Protein AF-A0A0B2X8Y8-F1 (afdb_monomer_lite)

Secondary structure (DSSP, 8-state):
-PPPPPHHHHT-HHHHHHHHHHHHHHHHHHHHHHHHHHHHHTT----HHHHHHH---SSS-HHHHHHHHHHHHHHHHHHHHHTTSGGGSHHHHHHHHHHHHHHHHHHHHHHHHHHHHHTT--

Foldseek 3Di:
DQDPDPPVLVPDPVLVVQLVVLLVVLVVLQVVLVVQLVCLVVVPDDDPVVCVVQVDDPDPSSVVSNVVSVVSNVLSVVSNVCSVPVVSCVVSVVCVVVVVVVVVVVVVVVVVVVVVVVVVVD

Organism: Metarhizium robertsii (strain ARSEF 23 / ATCC MYA-3075) (NCBI:txid655844)

Radius of gyration: 18.53 Å; chains: 1; bounding box: 39×35×52 Å

pLDDT: mean 84.08, std 14.41, range [43.03, 98.38]

Structure (mmCIF, N/CA/C/O backbone):
data_AF-A0A0B2X8Y8-F1
#
_entry.id   AF-A0A0B2X8Y8-F1
#
loop_
_atom_site.group_PDB
_atom_site.id
_atom_site.type_symbol
_atom_site.label_atom_id
_atom_site.label_alt_id
_atom_site.label_comp_id
_atom_site.label_asym_id
_atom_site.label_entity_id
_atom_site.label_seq_id
_atom_site.pdbx_PDB_ins_code
_atom_site.Cartn_x
_atom_site.Cartn_y
_atom_site.Cartn_z
_atom_site.occupancy
_atom_site.B_iso_or_equiv
_atom_site.auth_seq_id
_atom_site.auth_comp_id
_atom_site.auth_asym_id
_atom_site.auth_atom_id
_atom_site.pdbx_PDB_model_num
ATOM 1 N N . MET A 1 1 ? -1.434 -8.944 25.913 1.00 49.97 1 MET A N 1
ATOM 2 C CA . MET A 1 1 ? -2.874 -9.101 25.615 1.00 49.97 1 MET A CA 1
ATOM 3 C C . MET A 1 1 ? -3.323 -7.863 24.855 1.00 49.97 1 MET A C 1
ATOM 5 O O . MET A 1 1 ? -2.985 -6.784 25.330 1.00 49.97 1 MET A O 1
ATOM 9 N N . PRO A 1 2 ? -4.014 -7.993 23.708 1.00 57.91 2 PRO A N 1
ATOM 10 C CA . PRO A 1 2 ? -4.681 -6.860 23.059 1.00 57.91 2 PRO A CA 1
ATOM 11 C C . PRO A 1 2 ? -5.657 -6.225 24.052 1.00 57.91 2 PRO A C 1
ATOM 13 O O . PRO A 1 2 ? -6.294 -6.957 24.820 1.00 57.91 2 PRO A O 1
ATOM 16 N N . ARG A 1 3 ? -5.743 -4.892 24.101 1.00 63.84 3 ARG A N 1
ATOM 17 C CA . ARG A 1 3 ? -6.678 -4.248 25.030 1.00 63.84 3 ARG A CA 1
ATOM 18 C C . ARG A 1 3 ? -8.097 -4.453 24.488 1.00 63.84 3 ARG A C 1
ATOM 20 O O . ARG A 1 3 ? -8.327 -4.212 23.307 1.00 63.84 3 ARG A O 1
ATOM 27 N N . PRO A 1 4 ? -9.066 -4.909 25.305 1.00 66.50 4 PRO A N 1
ATOM 28 C CA . PRO A 1 4 ? -10.443 -5.031 24.843 1.00 66.50 4 PRO A CA 1
ATOM 29 C C . PRO A 1 4 ? -10.938 -3.679 24.321 1.00 66.50 4 PRO A C 1
ATOM 31 O O . PRO A 1 4 ? -10.862 -2.685 25.041 1.00 66.50 4 PRO A O 1
ATOM 34 N N . ILE A 1 5 ? -11.443 -3.637 23.082 1.00 65.81 5 ILE A N 1
ATOM 35 C CA . ILE A 1 5 ? -12.013 -2.410 22.512 1.00 65.81 5 ILE A CA 1
ATOM 36 C C . ILE A 1 5 ? -13.173 -1.973 23.404 1.00 65.81 5 ILE A C 1
ATOM 38 O O . ILE A 1 5 ? -14.180 -2.694 23.510 1.00 65.81 5 ILE A O 1
ATOM 42 N N . GLU A 1 6 ? -13.031 -0.796 24.021 1.00 71.62 6 GLU A N 1
ATOM 43 C CA . GLU A 1 6 ? -14.070 -0.233 24.872 1.00 71.62 6 GLU A CA 1
ATOM 44 C C . GLU A 1 6 ? -15.406 -0.198 24.108 1.00 71.62 6 GLU A C 1
ATOM 46 O O . GLU A 1 6 ? -15.451 0.235 22.950 1.00 71.62 6 GLU A O 1
ATOM 51 N N . PRO A 1 7 ? -16.515 -0.659 24.713 1.00 64.69 7 PRO A N 1
ATOM 52 C CA . PRO A 1 7 ? -17.827 -0.672 24.062 1.00 64.69 7 PRO A CA 1
ATOM 53 C C . PRO A 1 7 ? -18.253 0.699 23.511 1.00 64.69 7 PRO A C 1
ATOM 55 O O . PRO A 1 7 ? -18.943 0.762 22.494 1.00 64.69 7 PRO A O 1
ATOM 58 N N . SER A 1 8 ? -17.783 1.783 24.136 1.00 72.19 8 SER A N 1
ATOM 59 C CA . SER A 1 8 ? -17.973 3.179 23.723 1.00 72.19 8 SER A CA 1
ATOM 60 C C . SER A 1 8 ? -17.448 3.475 22.310 1.00 72.19 8 SER A C 1
ATOM 62 O O . SER A 1 8 ? -18.040 4.275 21.586 1.00 72.19 8 SER A O 1
ATOM 64 N N . LEU A 1 9 ? -16.373 2.808 21.877 1.00 70.75 9 LEU A N 1
ATOM 65 C CA . LEU A 1 9 ? -15.719 3.064 20.592 1.00 70.75 9 LEU A CA 1
ATOM 66 C C . LEU A 1 9 ? -16.443 2.401 19.416 1.00 70.75 9 LEU A C 1
ATOM 68 O O . LEU A 1 9 ? -16.455 2.945 18.316 1.00 70.75 9 LEU A O 1
ATOM 72 N N . ARG A 1 10 ? -17.109 1.258 19.624 1.00 68.31 10 ARG A N 1
ATOM 73 C CA . ARG A 1 10 ? -17.784 0.518 18.537 1.00 68.31 10 ARG A CA 1
ATOM 74 C C . ARG A 1 10 ? -19.004 1.240 17.961 1.00 68.31 10 ARG A C 1
ATOM 76 O O . ARG A 1 10 ? -19.287 1.103 16.771 1.00 68.31 10 ARG A O 1
ATOM 83 N N . GLY A 1 11 ? -19.703 2.021 18.782 1.00 74.88 11 GLY A N 1
ATOM 84 C CA . GLY A 1 11 ? -20.806 2.884 18.342 1.00 74.88 11 GLY A CA 1
ATOM 85 C C . GLY A 1 11 ? -20.350 4.221 17.745 1.00 74.88 11 GLY A C 1
ATOM 86 O O . GLY A 1 11 ? -21.175 4.984 17.250 1.00 74.88 11 GLY A O 1
ATOM 87 N N . ASN A 1 12 ? -19.050 4.528 17.792 1.00 86.81 12 ASN A N 1
ATOM 88 C CA . ASN A 1 12 ? -18.518 5.803 17.340 1.00 86.81 12 ASN A CA 1
ATOM 89 C C . ASN A 1 12 ? -18.333 5.810 15.812 1.00 86.81 12 ASN A C 1
ATOM 91 O O . ASN A 1 12 ? -17.559 5.035 15.250 1.00 86.81 12 ASN A O 1
ATOM 95 N N . VAL A 1 13 ? -19.009 6.740 15.133 1.00 90.19 13 VAL A N 1
ATOM 96 C CA . VAL A 1 13 ? -18.946 6.897 13.669 1.00 90.19 13 VAL A CA 1
ATOM 97 C C . VAL A 1 13 ? -17.523 7.177 13.173 1.00 90.19 13 VAL A C 1
ATOM 99 O O . VAL A 1 13 ? -17.149 6.716 12.098 1.00 90.19 13 VAL A O 1
ATOM 102 N N . GLN A 1 14 ? -16.703 7.911 13.929 1.00 89.12 14 GLN A N 1
ATOM 103 C CA . GLN A 1 14 ? -15.311 8.190 13.560 1.00 89.12 14 GLN A CA 1
ATOM 104 C C . GLN A 1 14 ? -14.467 6.916 13.594 1.00 89.12 14 GLN A C 1
ATOM 106 O O . GLN A 1 14 ? -13.690 6.675 12.673 1.00 89.12 14 GLN A O 1
ATOM 111 N N . TYR A 1 15 ? -14.669 6.074 14.611 1.00 89.81 15 TYR A N 1
ATOM 112 C CA . TYR A 1 15 ? -13.994 4.783 14.711 1.00 89.81 15 TYR A CA 1
ATOM 113 C C . TYR A 1 15 ? -14.371 3.872 13.538 1.00 89.81 15 TYR A C 1
ATOM 115 O O . TYR A 1 15 ? -13.495 3.358 12.848 1.00 89.81 15 TYR A O 1
ATOM 123 N N . GLN A 1 16 ? -15.665 3.757 13.229 1.00 91.56 16 GLN A N 1
ATOM 124 C CA . GLN A 1 16 ? -16.139 2.975 12.082 1.00 91.56 16 GLN A CA 1
ATOM 125 C C . GLN A 1 16 ? -15.581 3.497 10.750 1.00 91.56 16 GLN A C 1
ATOM 127 O O . GLN A 1 16 ? -15.178 2.710 9.896 1.00 91.56 16 GLN A O 1
ATOM 132 N N . ARG A 1 17 ? -15.507 4.825 10.578 1.00 94.00 17 ARG A N 1
ATOM 133 C CA . ARG A 1 17 ? -14.887 5.451 9.401 1.00 94.00 17 ARG A CA 1
ATOM 134 C C . ARG A 1 17 ? -13.401 5.130 9.303 1.00 94.00 17 ARG A C 1
ATOM 136 O O . ARG A 1 17 ? -12.942 4.816 8.213 1.00 94.00 17 ARG A O 1
ATOM 143 N N . LEU A 1 18 ? -12.661 5.167 10.411 1.00 93.56 18 LEU A N 1
ATOM 144 C CA . LEU A 1 18 ? -11.250 4.784 10.434 1.00 93.56 18 LEU A CA 1
ATOM 145 C C . LEU A 1 18 ? -11.072 3.328 9.987 1.00 93.56 18 LEU A C 1
ATOM 147 O O . LEU A 1 18 ? -10.282 3.059 9.084 1.00 93.56 18 LEU A O 1
ATOM 151 N N . GLN A 1 19 ? -11.853 2.405 10.555 1.00 95.19 19 GLN A N 1
ATOM 152 C CA . GLN A 1 19 ? -11.819 0.995 10.160 1.00 95.19 19 GLN A CA 1
ATOM 153 C C . GLN A 1 19 ? -12.142 0.821 8.674 1.00 95.19 19 GLN A C 1
ATOM 155 O O . GLN A 1 19 ? -11.420 0.124 7.964 1.00 95.19 19 GLN A O 1
ATOM 160 N N . ALA A 1 20 ? -13.199 1.476 8.187 1.00 96.81 20 ALA A N 1
ATOM 161 C CA . ALA A 1 20 ? -13.596 1.414 6.786 1.00 96.81 20 ALA A CA 1
ATOM 162 C C . ALA A 1 20 ? -12.498 1.949 5.856 1.00 96.81 20 ALA A C 1
ATOM 164 O O . ALA A 1 20 ? -12.203 1.312 4.849 1.00 96.81 20 ALA A O 1
ATOM 165 N N . SER A 1 21 ? -11.850 3.061 6.210 1.00 96.69 21 SER A N 1
ATOM 166 C CA . SER A 1 21 ? -10.747 3.639 5.437 1.00 96.69 21 SER A CA 1
ATOM 167 C C . SER A 1 21 ? -9.542 2.704 5.361 1.00 96.69 21 SER A C 1
ATOM 169 O O . SER A 1 21 ? -9.011 2.487 4.273 1.00 96.69 21 SER A O 1
ATOM 171 N N . ILE A 1 22 ? -9.136 2.099 6.483 1.00 97.56 22 ILE A N 1
ATOM 172 C CA . ILE A 1 22 ? -8.019 1.141 6.502 1.00 97.56 22 ILE A CA 1
ATOM 173 C C . ILE A 1 22 ? -8.378 -0.103 5.677 1.00 97.56 22 ILE A C 1
ATOM 175 O O . ILE A 1 22 ? -7.560 -0.559 4.878 1.00 97.56 22 ILE A O 1
ATOM 179 N N . LYS A 1 23 ? -9.610 -0.623 5.809 1.00 98.19 23 LYS A N 1
ATOM 180 C CA . LYS A 1 23 ? -10.087 -1.773 5.019 1.00 98.19 23 LYS A CA 1
ATOM 181 C C . LYS A 1 23 ? -10.097 -1.469 3.531 1.00 98.19 23 LYS A C 1
ATOM 183 O O . LYS A 1 23 ? -9.587 -2.261 2.746 1.00 98.19 23 LYS A O 1
ATOM 188 N N . LEU A 1 24 ? -10.648 -0.322 3.147 1.00 98.12 24 LEU A N 1
ATOM 189 C CA . LEU A 1 24 ? -10.700 0.103 1.756 1.00 98.12 24 LEU A CA 1
ATOM 190 C C . LEU A 1 24 ? -9.286 0.233 1.184 1.00 98.12 24 LEU A C 1
ATOM 192 O O . LEU A 1 24 ? -9.009 -0.316 0.123 1.00 98.12 24 LEU A O 1
ATOM 196 N N . PHE A 1 25 ? -8.377 0.892 1.904 1.00 96.69 25 PHE A N 1
ATOM 197 C CA . PHE A 1 25 ? -6.992 1.055 1.468 1.00 96.69 25 PHE A CA 1
ATOM 198 C C . PHE A 1 25 ? -6.258 -0.286 1.337 1.00 96.69 25 PHE A C 1
ATOM 200 O O . PHE A 1 25 ? -5.689 -0.570 0.284 1.00 96.69 25 PHE A O 1
ATOM 207 N N . GLY A 1 26 ? -6.336 -1.153 2.351 1.00 97.75 26 GLY A N 1
ATOM 208 C CA . GLY A 1 26 ? -5.736 -2.489 2.308 1.00 97.75 26 GLY A CA 1
ATOM 209 C C . GLY A 1 26 ? -6.294 -3.361 1.178 1.00 97.75 26 GLY A C 1
ATOM 210 O O . GLY A 1 26 ? -5.530 -4.024 0.479 1.00 97.75 26 GLY A O 1
ATOM 211 N N . ALA A 1 27 ? -7.610 -3.315 0.941 1.00 98.31 27 ALA A N 1
ATOM 212 C CA . ALA A 1 27 ? -8.255 -4.045 -0.149 1.00 98.31 27 ALA A CA 1
ATOM 213 C C . ALA A 1 27 ? -7.814 -3.532 -1.527 1.00 98.31 27 ALA A C 1
ATOM 215 O O . ALA A 1 27 ? -7.525 -4.336 -2.411 1.00 98.31 27 ALA A O 1
ATOM 216 N N . MET A 1 28 ? -7.715 -2.211 -1.708 1.00 97.38 28 MET A N 1
ATOM 217 C CA . MET A 1 28 ? -7.217 -1.621 -2.954 1.00 97.38 28 MET A CA 1
ATOM 218 C C . MET A 1 28 ? -5.774 -2.044 -3.237 1.00 97.38 28 MET A C 1
ATOM 220 O O . MET A 1 28 ? -5.479 -2.435 -4.365 1.00 97.38 28 MET A O 1
ATOM 224 N N . LEU A 1 29 ? -4.901 -2.031 -2.222 1.00 95.62 29 LEU A N 1
ATOM 225 C CA . LEU A 1 29 ? -3.525 -2.513 -2.365 1.00 95.62 29 LEU A CA 1
ATOM 226 C 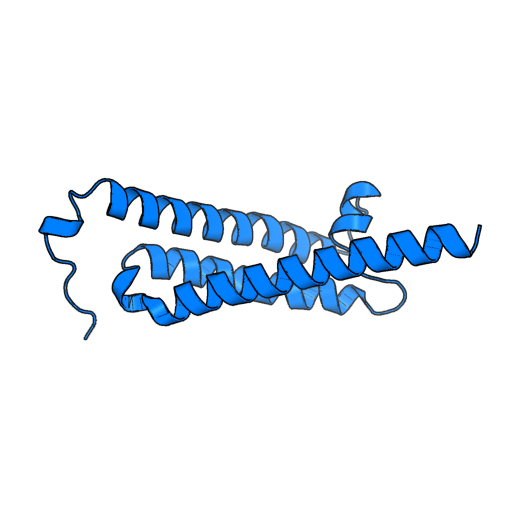C . LEU A 1 29 ? -3.492 -3.987 -2.777 1.00 95.62 29 LEU A C 1
ATOM 228 O O . LEU A 1 29 ? -2.816 -4.329 -3.744 1.00 95.62 29 LEU A O 1
ATOM 232 N N . LEU A 1 30 ? -4.260 -4.847 -2.103 1.00 97.50 30 LEU A N 1
ATOM 233 C CA . LEU A 1 30 ? -4.325 -6.268 -2.445 1.00 97.50 30 LEU A CA 1
ATOM 234 C C . LEU A 1 30 ? -4.769 -6.493 -3.887 1.00 97.50 30 LEU A C 1
ATOM 236 O O . LEU A 1 30 ? -4.103 -7.223 -4.617 1.00 97.50 30 LEU A O 1
ATOM 240 N N . VAL A 1 31 ? -5.871 -5.871 -4.308 1.00 97.25 31 VAL A N 1
ATOM 241 C CA . VAL A 1 31 ? -6.414 -6.059 -5.658 1.00 97.25 31 VAL A CA 1
ATOM 242 C C . VAL A 1 31 ? -5.425 -5.559 -6.705 1.00 97.25 31 VAL A C 1
ATOM 244 O O . VAL A 1 31 ? -5.067 -6.307 -7.612 1.00 97.25 31 VAL A O 1
ATOM 247 N N . PHE A 1 32 ? -4.945 -4.322 -6.562 1.00 93.19 32 PHE A N 1
ATOM 248 C CA . PHE A 1 32 ? -4.044 -3.716 -7.536 1.00 93.19 32 PHE A CA 1
ATOM 249 C C . PHE A 1 32 ? -2.736 -4.502 -7.666 1.00 93.19 32 PHE A C 1
ATOM 251 O O . PHE A 1 32 ? -2.367 -4.906 -8.768 1.00 93.19 32 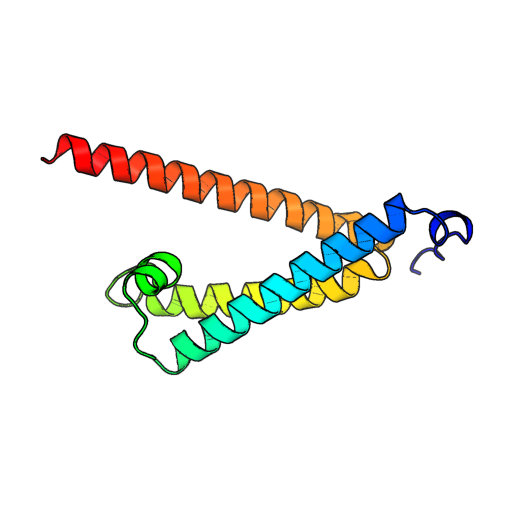PHE A O 1
ATOM 258 N N . PHE A 1 33 ? -2.058 -4.777 -6.548 1.00 93.12 33 PHE A N 1
ATOM 259 C CA . PHE A 1 33 ? -0.745 -5.416 -6.589 1.00 93.12 33 PHE A CA 1
ATOM 260 C C . PHE A 1 33 ? -0.805 -6.913 -6.888 1.00 93.12 33 PHE A C 1
ATOM 262 O O . PHE A 1 33 ? 0.135 -7.431 -7.478 1.00 93.12 33 PHE A O 1
ATOM 269 N N . THR A 1 34 ? -1.905 -7.613 -6.591 1.00 95.31 34 THR A N 1
ATOM 270 C CA . THR A 1 34 ? -2.077 -9.008 -7.046 1.00 95.31 34 THR A CA 1
ATOM 271 C C . THR A 1 34 ? -2.218 -9.079 -8.565 1.00 95.31 34 THR A C 1
ATOM 273 O O . THR A 1 34 ? -1.613 -9.944 -9.206 1.00 95.31 34 THR A O 1
ATOM 276 N N . VAL A 1 35 ? -2.983 -8.154 -9.157 1.00 92.06 35 VAL A N 1
ATOM 277 C CA . VAL A 1 35 ? -3.120 -8.054 -10.615 1.00 92.06 35 VAL A CA 1
ATOM 278 C C . VAL A 1 35 ? -1.781 -7.676 -11.250 1.00 92.06 35 VAL A C 1
ATOM 280 O O . VAL A 1 35 ? -1.353 -8.352 -12.185 1.00 92.06 35 VAL A O 1
ATOM 283 N N . ALA A 1 36 ? -1.092 -6.663 -10.716 1.00 88.62 36 ALA A N 1
ATOM 284 C CA . ALA A 1 36 ? 0.217 -6.233 -11.207 1.00 88.62 36 ALA A CA 1
ATOM 285 C C . ALA A 1 36 ? 1.268 -7.350 -11.104 1.00 88.62 36 ALA A C 1
ATOM 287 O O . ALA A 1 36 ? 1.924 -7.661 -12.092 1.00 88.62 36 ALA A O 1
ATOM 288 N N . PHE A 1 37 ? 1.360 -8.029 -9.955 1.00 91.12 37 PHE A N 1
ATOM 289 C CA . PHE A 1 37 ? 2.272 -9.156 -9.751 1.00 91.12 37 PHE A CA 1
ATOM 290 C C . PHE A 1 37 ? 2.025 -10.275 -10.764 1.00 91.12 37 PHE A C 1
ATOM 292 O O . PHE A 1 37 ? 2.956 -10.764 -11.398 1.00 91.12 37 PHE A O 1
ATOM 299 N N . THR A 1 38 ? 0.760 -10.654 -10.957 1.00 91.50 38 THR A N 1
ATOM 300 C CA . THR A 1 38 ? 0.387 -11.709 -11.907 1.00 91.50 38 THR A CA 1
ATOM 301 C C . THR A 1 38 ? 0.746 -11.311 -13.339 1.00 91.50 38 THR A C 1
ATOM 303 O O . THR A 1 38 ? 1.320 -12.110 -14.077 1.00 91.50 38 THR A O 1
ATOM 306 N N . ALA A 1 39 ? 0.458 -10.066 -13.731 1.00 88.88 39 ALA A N 1
ATOM 307 C CA . ALA A 1 39 ? 0.809 -9.547 -15.049 1.00 88.88 39 ALA A CA 1
ATOM 308 C C . ALA A 1 39 ? 2.330 -9.484 -15.270 1.00 88.88 39 ALA A C 1
ATOM 310 O O . ALA A 1 39 ? 2.798 -9.810 -16.363 1.00 88.88 39 ALA A O 1
ATOM 311 N N . ALA A 1 40 ? 3.092 -9.112 -14.239 1.00 85.88 40 ALA A N 1
ATOM 312 C CA . ALA A 1 40 ? 4.548 -9.059 -14.267 1.00 85.88 40 ALA A CA 1
ATOM 313 C C . ALA A 1 40 ? 5.159 -10.460 -14.418 1.00 85.88 40 ALA A C 1
ATOM 315 O O . ALA A 1 40 ? 5.916 -10.692 -15.362 1.00 85.88 40 ALA A O 1
ATOM 316 N N . VAL A 1 41 ? 4.766 -11.414 -13.563 1.00 88.06 41 VAL A N 1
ATOM 317 C CA . VAL A 1 41 ? 5.267 -12.802 -13.575 1.00 88.06 41 VAL A CA 1
ATOM 318 C C . VAL A 1 41 ? 4.941 -13.511 -14.890 1.00 88.06 41 VAL A C 1
ATOM 320 O O . VAL A 1 41 ? 5.783 -14.214 -15.441 1.00 88.06 41 VAL A O 1
ATOM 323 N N . LEU A 1 42 ? 3.736 -13.304 -15.429 1.00 90.31 42 LEU A N 1
ATOM 324 C CA . LEU A 1 42 ? 3.319 -13.890 -16.707 1.00 90.31 42 LEU A CA 1
ATOM 325 C C . LEU A 1 42 ? 3.808 -13.103 -17.931 1.00 90.31 42 LEU A C 1
ATOM 327 O O . LEU A 1 42 ? 3.500 -13.489 -19.058 1.00 90.31 42 LEU A O 1
ATOM 331 N N . ARG A 1 43 ? 4.543 -12.000 -17.728 1.00 85.88 43 ARG A N 1
ATOM 332 C CA . ARG A 1 43 ? 5.066 -11.128 -18.793 1.00 85.88 43 ARG A CA 1
ATOM 333 C C . ARG A 1 43 ? 3.979 -10.675 -19.776 1.00 85.88 43 ARG A C 1
ATOM 335 O O . ARG A 1 43 ? 4.211 -10.584 -20.980 1.00 85.88 43 ARG A O 1
ATOM 342 N N . LEU A 1 44 ? 2.785 -10.367 -19.263 1.00 86.69 44 LEU A N 1
ATOM 343 C CA . LEU A 1 44 ? 1.660 -9.949 -20.099 1.00 86.69 44 LEU A CA 1
ATOM 344 C C . LEU A 1 44 ? 1.970 -8.614 -20.797 1.00 86.69 44 LEU A C 1
ATOM 346 O O . LEU A 1 44 ? 2.584 -7.732 -20.186 1.00 86.69 44 LEU A O 1
ATOM 350 N N . PRO A 1 45 ? 1.551 -8.428 -22.060 1.00 85.19 45 PRO A N 1
ATOM 351 C CA . PRO A 1 45 ? 1.640 -7.128 -22.708 1.00 85.19 45 PRO A CA 1
ATOM 352 C C . PRO A 1 45 ? 0.668 -6.159 -22.029 1.00 85.19 45 PRO A C 1
ATOM 354 O O . PRO A 1 45 ? -0.518 -6.461 -21.880 1.00 85.19 45 PRO A O 1
ATOM 357 N N . LEU A 1 46 ? 1.163 -4.991 -21.620 1.00 81.19 46 LEU A N 1
ATOM 358 C CA . LEU A 1 46 ? 0.348 -3.949 -21.001 1.00 81.19 46 LEU A CA 1
ATOM 359 C C . LEU A 1 46 ? 0.202 -2.752 -21.956 1.00 81.19 46 LEU A C 1
ATOM 361 O O . LEU A 1 46 ? 1.128 -2.430 -22.700 1.00 81.19 46 LEU A O 1
ATOM 365 N N . PRO A 1 47 ? -0.947 -2.055 -21.945 1.00 84.12 47 PRO A N 1
ATOM 366 C CA . PRO A 1 47 ? -1.080 -0.755 -22.590 1.00 84.12 47 PRO A CA 1
ATOM 367 C C . PRO A 1 47 ? 0.016 0.203 -22.116 1.00 84.12 47 PRO A C 1
ATOM 369 O O . PRO A 1 47 ? 0.318 0.249 -20.925 1.00 84.12 47 PRO A O 1
ATOM 372 N N . ARG A 1 48 ? 0.539 1.045 -23.016 1.00 78.69 48 ARG A N 1
ATOM 373 C CA . ARG A 1 48 ? 1.658 1.965 -22.728 1.00 78.69 48 ARG A CA 1
ATOM 374 C C . ARG A 1 48 ? 1.465 2.814 -21.466 1.00 78.69 48 ARG A C 1
ATOM 376 O O . ARG A 1 48 ? 2.422 3.076 -20.749 1.00 78.69 48 ARG A O 1
ATOM 383 N N . VAL A 1 49 ? 0.235 3.244 -21.186 1.00 79.00 49 VAL A N 1
ATOM 384 C CA . VAL A 1 49 ? -0.085 4.010 -19.969 1.00 7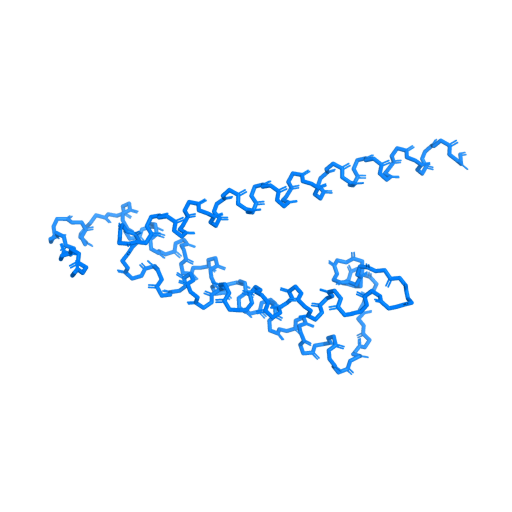9.00 49 VAL A CA 1
ATOM 385 C C . VAL A 1 49 ? 0.143 3.171 -18.708 1.00 79.00 49 VAL A C 1
ATOM 387 O O . VAL A 1 49 ? 0.709 3.676 -17.747 1.00 79.00 49 VAL A O 1
ATOM 390 N N . LEU A 1 50 ? -0.251 1.896 -18.717 1.00 75.12 50 LEU A N 1
ATOM 391 C CA . LEU A 1 50 ? -0.026 0.984 -17.595 1.00 75.12 50 LEU A CA 1
ATOM 392 C C . LEU A 1 50 ? 1.449 0.598 -17.475 1.00 75.12 50 LEU A C 1
ATOM 394 O O . LEU A 1 50 ? 1.967 0.603 -16.367 1.00 75.12 50 LEU A O 1
ATOM 398 N N . GLU A 1 51 ? 2.151 0.376 -18.590 1.00 77.44 51 GLU A N 1
ATOM 399 C CA . GLU A 1 51 ? 3.600 0.132 -18.552 1.00 77.44 51 GLU A CA 1
ATOM 400 C C . GLU A 1 51 ? 4.361 1.287 -17.901 1.00 77.44 51 GLU A C 1
ATOM 402 O O . GLU A 1 51 ? 5.224 1.054 -17.064 1.00 77.44 51 GLU A O 1
ATOM 407 N N . LEU A 1 52 ? 4.013 2.538 -18.212 1.00 73.19 52 LEU A N 1
ATOM 408 C CA . LEU A 1 52 ? 4.644 3.703 -17.583 1.00 73.19 52 LEU A CA 1
ATOM 409 C C . LEU A 1 52 ? 4.389 3.783 -16.071 1.00 73.19 52 LEU A C 1
ATOM 411 O O . LEU A 1 52 ? 5.193 4.373 -15.348 1.00 73.19 52 LEU A O 1
ATOM 415 N N . LEU A 1 53 ? 3.274 3.221 -15.601 1.00 68.38 53 LEU A N 1
ATOM 416 C CA . LEU A 1 53 ? 2.888 3.243 -14.194 1.00 68.38 53 LEU A CA 1
ATOM 417 C C . LEU A 1 53 ? 3.466 2.068 -13.404 1.00 68.38 53 LEU A C 1
ATOM 419 O O . LEU A 1 53 ? 3.776 2.264 -12.231 1.00 68.38 53 LEU A O 1
ATOM 423 N N . THR A 1 54 ? 3.617 0.886 -14.010 1.00 70.25 54 THR A N 1
ATOM 424 C CA . THR A 1 54 ? 4.002 -0.342 -13.289 1.00 70.25 54 THR A CA 1
ATOM 425 C C . THR A 1 54 ? 5.381 -0.889 -13.664 1.00 70.25 54 THR A C 1
ATOM 427 O O . THR A 1 54 ? 6.023 -1.516 -12.825 1.00 70.25 54 THR A O 1
ATOM 430 N N . ARG A 1 55 ? 5.898 -0.607 -14.871 1.00 76.12 55 ARG A N 1
ATOM 431 C CA . ARG A 1 55 ? 7.190 -1.128 -15.354 1.00 76.12 55 ARG A CA 1
ATOM 432 C C . AR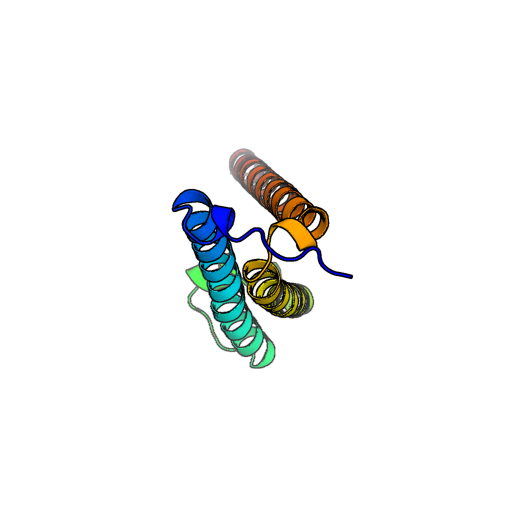G A 1 55 ? 8.307 -0.103 -15.212 1.00 76.12 55 ARG A C 1
ATOM 434 O O . ARG A 1 55 ? 8.550 0.730 -16.085 1.00 76.12 55 ARG A O 1
ATOM 441 N N . TRP A 1 56 ? 9.034 -0.178 -14.104 1.00 71.38 56 TRP A N 1
ATOM 442 C CA . TRP A 1 56 ? 10.035 0.827 -13.737 1.00 71.38 56 TRP A CA 1
ATOM 443 C C . TRP A 1 56 ? 11.464 0.536 -14.228 1.00 71.38 56 TRP A C 1
ATOM 445 O O . TRP A 1 56 ? 12.412 0.608 -13.451 1.00 71.38 56 TRP A O 1
ATOM 455 N N . GLY A 1 57 ? 11.646 0.302 -15.534 1.00 61.00 57 GLY A N 1
ATOM 456 C CA . GLY A 1 57 ? 12.958 0.397 -16.201 1.00 61.00 57 GLY A CA 1
ATOM 457 C C . GLY A 1 57 ? 13.290 -0.727 -17.198 1.00 61.00 57 GLY A C 1
ATOM 458 O O . GLY A 1 57 ? 12.651 -1.776 -17.183 1.00 61.00 57 GLY A O 1
ATOM 459 N N . PRO A 1 58 ? 14.289 -0.526 -18.081 1.00 58.81 58 PRO A N 1
ATOM 460 C CA . PRO A 1 58 ? 14.760 -1.552 -19.016 1.00 58.81 58 PRO A CA 1
ATOM 461 C C . PRO A 1 58 ? 15.810 -2.497 -18.392 1.00 58.81 58 PRO A C 1
ATOM 463 O O . PRO A 1 58 ? 16.602 -2.077 -17.553 1.00 58.81 58 PRO A O 1
ATOM 466 N N . GLY A 1 59 ? 15.877 -3.751 -18.864 1.00 53.78 59 GLY A N 1
ATOM 467 C CA . GLY A 1 59 ? 17.075 -4.603 -18.745 1.00 53.78 59 GLY A CA 1
ATOM 468 C C . GLY A 1 59 ? 17.354 -5.254 -17.383 1.00 53.78 59 GLY A C 1
ATOM 469 O O . GLY A 1 59 ? 18.517 -5.384 -17.014 1.00 53.78 59 GLY A O 1
ATOM 470 N N . GLY A 1 60 ? 16.325 -5.670 -16.640 1.00 50.53 60 GLY A N 1
ATOM 471 C CA . GLY A 1 60 ? 16.483 -6.266 -15.299 1.00 50.53 60 GLY A CA 1
ATOM 472 C C . GLY A 1 60 ? 15.921 -5.413 -14.158 1.00 50.53 60 GLY A C 1
ATOM 473 O O . GLY A 1 60 ? 16.242 -5.634 -12.994 1.00 50.53 60 GLY A O 1
ATOM 474 N N . ALA A 1 61 ? 15.082 -4.428 -14.488 1.00 60.66 61 ALA A N 1
ATOM 475 C CA . ALA A 1 61 ? 14.236 -3.734 -13.521 1.00 60.66 61 ALA A CA 1
ATOM 476 C C . ALA A 1 61 ? 12.865 -4.417 -13.321 1.00 60.66 61 ALA A C 1
ATOM 478 O O . ALA A 1 61 ? 12.087 -4.012 -12.461 1.00 60.66 61 ALA A O 1
ATOM 479 N N . GLU A 1 62 ? 12.577 -5.471 -14.089 1.00 65.12 62 GLU A N 1
ATOM 480 C CA . GLU A 1 62 ? 11.352 -6.283 -14.011 1.00 65.12 62 GLU A CA 1
ATOM 481 C C . GLU A 1 62 ? 11.191 -6.926 -12.624 1.00 65.12 62 GLU A C 1
ATOM 483 O O . GLU A 1 62 ? 10.092 -7.011 -12.081 1.00 65.12 62 GLU A O 1
ATOM 488 N N . GLN A 1 63 ? 12.315 -7.287 -12.001 1.00 75.19 63 GLN A N 1
ATOM 489 C CA . GLN A 1 63 ? 12.366 -7.836 -10.652 1.00 75.19 63 GLN A CA 1
ATOM 490 C C . GLN A 1 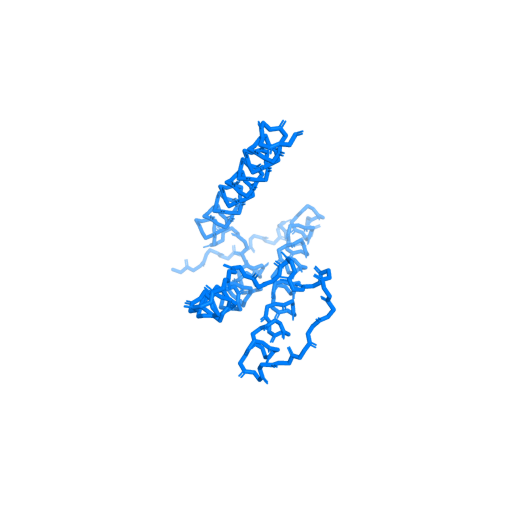63 ? 11.900 -6.821 -9.597 1.00 75.19 63 GLN A C 1
ATOM 492 O O . GLN A 1 63 ? 11.411 -7.224 -8.544 1.00 75.19 63 GLN A O 1
ATOM 497 N N . TYR A 1 64 ? 12.015 -5.509 -9.852 1.00 79.25 64 TYR A N 1
ATOM 498 C CA . TYR A 1 64 ? 11.514 -4.495 -8.921 1.00 79.25 64 TYR A CA 1
ATOM 499 C C . TYR A 1 64 ? 9.987 -4.447 -8.903 1.00 79.25 64 TYR A C 1
ATOM 501 O O . TYR A 1 64 ? 9.421 -4.270 -7.827 1.00 79.25 64 TYR A O 1
ATOM 509 N N . GLU A 1 65 ? 9.325 -4.639 -10.051 1.00 82.81 65 GLU A N 1
ATOM 510 C CA . GLU A 1 65 ? 7.858 -4.709 -10.140 1.00 82.81 65 GLU A CA 1
ATOM 511 C C . GLU A 1 65 ? 7.327 -5.932 -9.376 1.00 82.81 65 GLU A C 1
ATOM 513 O O . GLU A 1 65 ? 6.368 -5.834 -8.611 1.00 82.81 65 GLU A O 1
ATOM 518 N N . GLU A 1 66 ? 7.987 -7.081 -9.503 1.00 87.19 66 GLU A N 1
ATOM 519 C CA . GLU A 1 66 ? 7.627 -8.299 -8.770 1.00 87.19 66 GLU A CA 1
ATOM 520 C C . GLU A 1 66 ? 7.872 -8.143 -7.260 1.00 87.19 66 GLU A C 1
ATOM 522 O O . GLU A 1 66 ? 6.983 -8.413 -6.446 1.00 87.19 66 GLU A O 1
ATOM 527 N N . MET A 1 67 ? 9.060 -7.654 -6.884 1.00 90.25 67 MET A N 1
ATOM 528 C CA . MET A 1 67 ? 9.471 -7.448 -5.494 1.00 90.25 67 MET A CA 1
ATOM 529 C C . MET A 1 67 ? 8.562 -6.451 -4.772 1.00 90.25 67 MET A C 1
ATOM 531 O O . MET A 1 67 ? 8.115 -6.713 -3.655 1.00 90.25 67 MET A O 1
ATOM 535 N N . ILE A 1 68 ? 8.274 -5.300 -5.384 1.00 88.50 68 ILE A N 1
ATOM 536 C CA . ILE A 1 68 ? 7.419 -4.296 -4.750 1.00 88.50 68 ILE A CA 1
ATOM 537 C C . ILE A 1 68 ? 5.986 -4.818 -4.624 1.00 88.50 68 ILE A C 1
ATOM 539 O O . ILE A 1 68 ? 5.348 -4.619 -3.591 1.00 88.50 68 ILE A O 1
ATOM 543 N N . SER A 1 69 ? 5.497 -5.543 -5.636 1.00 92.00 69 SER A N 1
ATOM 544 C CA . SER A 1 69 ? 4.129 -6.043 -5.637 1.00 92.00 69 SER A CA 1
ATOM 545 C C . SER A 1 69 ? 3.915 -7.056 -4.525 1.00 92.00 69 SER A C 1
ATOM 547 O O . SER A 1 69 ? 2.933 -6.945 -3.793 1.00 92.00 69 SER A O 1
ATOM 549 N N . ILE A 1 70 ? 4.853 -7.988 -4.313 1.00 95.31 70 ILE A N 1
ATOM 550 C CA . ILE A 1 70 ? 4.713 -8.959 -3.223 1.00 95.31 70 ILE A CA 1
ATOM 551 C C . ILE A 1 70 ? 4.754 -8.290 -1.841 1.00 95.31 70 ILE A C 1
ATOM 553 O O . ILE A 1 70 ? 3.976 -8.666 -0.962 1.00 95.31 70 ILE A O 1
ATOM 557 N N . ILE A 1 71 ? 5.573 -7.246 -1.659 1.00 95.50 71 ILE A N 1
ATOM 558 C CA . ILE A 1 71 ? 5.603 -6.457 -0.417 1.00 95.50 71 ILE A CA 1
ATOM 559 C C . ILE A 1 71 ? 4.236 -5.813 -0.165 1.00 95.50 71 ILE A C 1
ATOM 561 O O . ILE A 1 71 ? 3.694 -5.949 0.931 1.00 95.50 71 ILE A O 1
ATOM 565 N N . TYR A 1 72 ? 3.645 -5.156 -1.167 1.00 95.44 72 TYR A N 1
ATOM 566 C CA . TYR A 1 72 ? 2.346 -4.496 -1.013 1.00 95.44 72 TYR A CA 1
ATOM 567 C C . TYR A 1 72 ? 1.170 -5.466 -0.868 1.00 95.44 72 TYR A C 1
ATOM 569 O O . TYR A 1 72 ? 0.196 -5.122 -0.199 1.00 95.44 72 TYR A O 1
ATOM 577 N N . ILE A 1 73 ? 1.253 -6.679 -1.424 1.00 97.88 73 ILE A N 1
ATOM 578 C CA . ILE A 1 73 ? 0.259 -7.732 -1.173 1.00 97.88 73 ILE A CA 1
ATOM 579 C C . ILE A 1 73 ? 0.267 -8.099 0.314 1.00 97.88 73 ILE A C 1
ATOM 581 O O . ILE A 1 73 ? -0.767 -8.047 0.982 1.00 97.88 73 ILE A O 1
ATOM 585 N N . VAL A 1 74 ? 1.441 -8.414 0.865 1.00 98.19 74 VAL A N 1
ATOM 586 C CA . VAL A 1 74 ? 1.568 -8.738 2.293 1.00 98.19 74 VAL A CA 1
ATOM 587 C C . VAL A 1 74 ? 1.139 -7.542 3.148 1.00 98.19 74 VAL A C 1
ATOM 589 O O . VAL A 1 74 ? 0.377 -7.704 4.101 1.00 98.19 74 VAL A O 1
ATOM 592 N N . TRP A 1 75 ? 1.541 -6.329 2.772 1.00 98.00 75 TRP A N 1
ATOM 593 C CA . TRP A 1 75 ? 1.149 -5.101 3.461 1.00 98.00 75 TRP A CA 1
ATOM 594 C C . TRP A 1 75 ? -0.370 -4.904 3.486 1.00 98.00 75 TRP A C 1
ATOM 596 O O . TRP A 1 75 ? -0.945 -4.684 4.552 1.00 98.00 75 TRP A O 1
ATOM 606 N N . GLY A 1 76 ? -1.039 -5.033 2.338 1.00 97.81 76 GLY A N 1
ATOM 607 C CA . GLY A 1 76 ? -2.489 -4.901 2.221 1.00 97.81 76 GLY A CA 1
ATOM 608 C C . GLY A 1 76 ? -3.227 -5.906 3.103 1.00 97.81 76 GLY A C 1
ATOM 609 O O . GLY A 1 76 ? -4.167 -5.538 3.808 1.00 97.81 76 GLY A O 1
ATOM 610 N N . TYR A 1 77 ? -2.746 -7.149 3.160 1.00 98.38 77 TYR A N 1
ATOM 611 C CA . TYR A 1 77 ? -3.280 -8.166 4.065 1.00 98.38 77 TYR A CA 1
ATOM 612 C C . TYR A 1 77 ? -3.164 -7.768 5.546 1.00 98.38 77 TYR A C 1
ATOM 614 O O . TYR A 1 77 ? -4.138 -7.881 6.297 1.00 98.38 77 TYR A O 1
ATOM 622 N N . PHE A 1 78 ? -2.007 -7.258 5.975 1.00 98.00 78 PHE A N 1
ATOM 623 C CA . PHE A 1 78 ? -1.830 -6.794 7.354 1.00 98.00 78 PHE A CA 1
ATOM 624 C C . PHE A 1 78 ? -2.626 -5.521 7.662 1.00 98.00 78 PHE A C 1
ATOM 626 O O . PHE A 1 78 ? -3.089 -5.371 8.789 1.00 98.00 78 PHE A O 1
ATOM 633 N N . LEU A 1 79 ? -2.878 -4.647 6.682 1.00 98.06 79 LEU A N 1
ATOM 634 C CA . LEU A 1 79 ? -3.795 -3.512 6.840 1.00 98.06 79 LEU A CA 1
ATOM 635 C C . LEU A 1 79 ? -5.231 -3.976 7.088 1.00 98.06 79 LEU A C 1
ATOM 637 O O . LEU A 1 79 ? -5.878 -3.475 8.006 1.00 98.06 79 LEU A O 1
ATOM 641 N N . LEU A 1 80 ? -5.716 -4.973 6.339 1.00 98.06 80 LEU A N 1
ATOM 642 C CA . LEU A 1 80 ? -7.041 -5.549 6.583 1.00 98.06 80 LEU A CA 1
ATOM 643 C C . LEU A 1 80 ? -7.161 -6.129 7.998 1.00 98.06 80 LEU A C 1
ATOM 645 O O . LEU A 1 80 ? -8.170 -5.902 8.660 1.00 98.06 80 LEU A O 1
ATOM 649 N N . ARG A 1 81 ? -6.118 -6.823 8.474 1.00 96.62 81 ARG A N 1
ATOM 650 C CA . ARG A 1 81 ? -6.036 -7.356 9.846 1.00 96.62 81 ARG A CA 1
ATOM 651 C C . ARG A 1 81 ? -6.013 -6.241 10.897 1.00 96.62 81 ARG A C 1
ATOM 653 O O . ARG A 1 81 ? -6.756 -6.302 11.871 1.00 96.62 81 ARG A O 1
ATOM 660 N N . ALA A 1 82 ? -5.189 -5.215 10.693 1.00 95.88 82 ALA A N 1
ATOM 661 C CA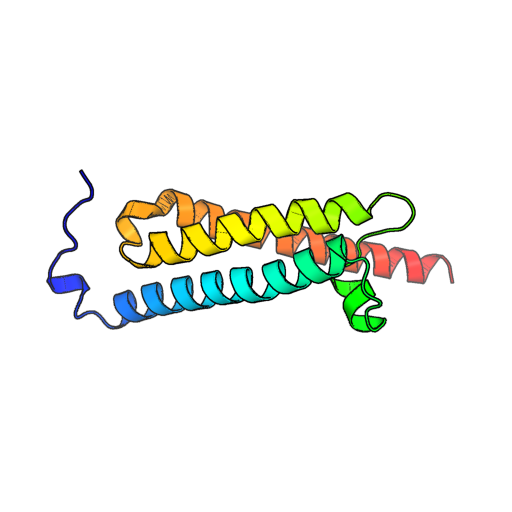 . ALA A 1 82 ? -5.058 -4.088 11.614 1.00 95.88 82 ALA A CA 1
ATOM 662 C C . ALA A 1 82 ? -6.350 -3.264 11.716 1.00 95.88 82 ALA A C 1
ATOM 664 O O . ALA A 1 82 ? -6.620 -2.659 12.750 1.00 95.88 82 ALA A O 1
ATOM 665 N N . ALA A 1 83 ? -7.180 -3.263 10.670 1.00 95.69 83 ALA A N 1
ATOM 666 C CA . ALA A 1 83 ? -8.433 -2.523 10.665 1.00 95.69 83 ALA A CA 1
ATOM 667 C C . ALA A 1 83 ? -9.467 -3.037 11.681 1.00 95.69 83 ALA A C 1
ATOM 669 O O . ALA A 1 83 ? -10.355 -2.279 12.071 1.00 95.69 83 ALA A O 1
ATOM 670 N N . ASP A 1 84 ? -9.387 -4.297 12.114 1.00 92.75 84 ASP A N 1
ATOM 671 C CA . ASP A 1 84 ? -10.314 -4.840 13.112 1.00 92.75 84 ASP A CA 1
ATOM 672 C C . ASP A 1 84 ? -10.031 -4.296 14.522 1.00 92.75 84 ASP A C 1
ATOM 674 O O . ASP A 1 84 ? -10.963 -4.131 15.310 1.00 92.75 84 ASP A O 1
ATOM 678 N N . SER A 1 85 ? -8.781 -3.917 14.812 1.00 92.12 85 SER A N 1
ATOM 679 C CA . SER A 1 85 ? -8.399 -3.208 16.039 1.00 92.12 85 SER A CA 1
ATOM 680 C C . SER A 1 85 ? -7.291 -2.164 15.789 1.00 92.12 85 SER A C 1
ATOM 682 O O . SER A 1 85 ? -6.135 -2.379 16.160 1.00 92.12 85 SER A O 1
ATOM 684 N N . PRO A 1 86 ? -7.618 -0.992 15.199 1.00 91.62 86 PRO A N 1
ATOM 685 C CA . PRO A 1 86 ? -6.614 -0.006 14.783 1.00 91.62 86 PRO A CA 1
ATOM 686 C C . PRO A 1 86 ? -5.714 0.487 15.923 1.00 91.62 86 PRO A C 1
ATOM 688 O O . PRO A 1 86 ? -4.507 0.605 15.744 1.00 91.62 86 PRO A O 1
ATOM 691 N N . PHE A 1 87 ? -6.284 0.697 17.114 1.00 90.44 87 PHE A N 1
ATOM 692 C CA . PHE A 1 87 ? -5.553 1.177 18.294 1.00 90.44 87 PHE A CA 1
ATOM 693 C C . PHE A 1 87 ? -4.603 0.136 18.911 1.00 90.44 87 PHE A C 1
ATOM 695 O O . PHE A 1 87 ? -3.668 0.492 19.618 1.00 90.44 87 PHE A O 1
ATOM 702 N N . ASP A 1 88 ? -4.795 -1.156 18.632 1.00 91.38 88 ASP A N 1
ATOM 703 C CA . ASP A 1 88 ? -3.814 -2.178 19.025 1.00 91.38 88 ASP A CA 1
ATOM 704 C C . ASP A 1 88 ? -2.630 -2.239 18.039 1.00 91.38 88 ASP A C 1
ATOM 706 O O . ASP A 1 88 ? -1.613 -2.867 18.328 1.00 91.38 88 ASP A O 1
ATOM 710 N N . HIS A 1 89 ? -2.755 -1.589 16.876 1.00 94.56 89 HIS A N 1
ATOM 711 C CA . HIS A 1 89 ? -1.803 -1.641 15.766 1.00 94.56 89 HIS A CA 1
ATOM 712 C C . HIS A 1 89 ? -1.280 -0.248 15.371 1.00 94.56 89 HIS A C 1
ATOM 714 O O . HIS A 1 89 ? -0.839 -0.061 14.236 1.00 94.56 89 HIS A O 1
ATOM 720 N N . GLU A 1 90 ? -1.296 0.721 16.295 1.00 93.06 90 GLU A N 1
ATOM 721 C CA . GLU A 1 90 ? -0.919 2.124 16.041 1.00 93.06 90 GLU A CA 1
ATOM 722 C C . GLU A 1 90 ? 0.449 2.246 15.372 1.00 93.06 90 GLU A C 1
ATOM 724 O O . GLU A 1 90 ? 0.552 2.850 14.312 1.00 93.06 90 GLU A O 1
ATOM 729 N N . LEU A 1 91 ? 1.476 1.568 15.897 1.00 96.19 91 LEU A N 1
ATOM 730 C CA . LEU A 1 91 ? 2.827 1.632 15.330 1.00 96.19 91 LEU A CA 1
ATOM 731 C C . LEU A 1 91 ? 2.879 1.178 13.861 1.00 96.19 91 LEU A C 1
ATOM 733 O O . LEU A 1 91 ? 3.602 1.757 13.053 1.00 96.19 91 LEU A O 1
ATOM 737 N N . PHE A 1 92 ? 2.114 0.144 13.502 1.00 96.69 92 PHE A N 1
ATOM 738 C CA . PHE A 1 92 ? 2.052 -0.343 12.124 1.00 96.69 92 PHE A CA 1
ATOM 739 C C . PHE A 1 92 ? 1.296 0.629 11.213 1.00 96.69 92 PHE A C 1
ATOM 741 O O . PHE A 1 92 ? 1.703 0.844 10.068 1.00 96.69 92 PHE A O 1
ATOM 748 N N . LEU A 1 93 ? 0.213 1.232 11.705 1.00 96.50 93 LEU A N 1
ATOM 749 C CA . LEU A 1 93 ? -0.557 2.225 10.959 1.00 96.50 93 LEU A CA 1
ATOM 750 C C . LEU A 1 93 ? 0.234 3.526 10.773 1.00 96.50 93 LEU A C 1
ATOM 752 O O . LEU A 1 93 ? 0.256 4.058 9.664 1.00 96.50 93 LEU A O 1
ATOM 756 N N . ASP A 1 94 ? 0.958 3.974 11.797 1.00 97.06 94 ASP A N 1
ATOM 757 C CA . ASP A 1 94 ? 1.853 5.128 11.732 1.00 97.06 94 ASP A CA 1
ATOM 758 C C . ASP A 1 94 ? 3.000 4.873 10.764 1.00 97.06 94 ASP A C 1
ATOM 760 O O . ASP A 1 94 ? 3.255 5.696 9.884 1.00 97.06 94 ASP A O 1
ATOM 764 N N . PHE A 1 95 ? 3.656 3.713 10.860 1.00 97.31 95 PHE A N 1
ATOM 765 C CA . PHE A 1 95 ? 4.653 3.301 9.875 1.00 97.31 95 PHE A CA 1
ATOM 766 C C . PHE A 1 95 ? 4.066 3.337 8.461 1.00 97.31 95 PHE A C 1
ATOM 768 O O . PHE A 1 95 ? 4.679 3.891 7.552 1.00 97.31 95 PHE A O 1
ATOM 775 N N . SER A 1 96 ? 2.855 2.803 8.282 1.00 96.06 96 SER A N 1
ATOM 776 C CA . SER A 1 96 ? 2.179 2.771 6.986 1.00 96.06 96 SER A CA 1
ATOM 777 C C . SER A 1 96 ? 1.903 4.157 6.433 1.00 96.06 96 SER A C 1
ATOM 779 O O . SER A 1 96 ? 2.183 4.413 5.262 1.00 96.06 96 SER A O 1
ATOM 781 N N . LEU A 1 97 ? 1.420 5.070 7.267 1.00 95.56 97 LEU A N 1
ATOM 782 C CA . LEU A 1 97 ? 1.205 6.455 6.884 1.00 95.56 97 LEU A CA 1
ATOM 783 C C . LEU A 1 97 ? 2.522 7.118 6.457 1.00 95.56 97 LEU A C 1
ATOM 785 O O . LEU A 1 97 ? 2.624 7.623 5.339 1.00 95.56 97 LEU A O 1
ATOM 789 N N . HIS A 1 98 ? 3.545 7.073 7.311 1.00 97.56 98 HIS A N 1
ATOM 790 C CA . HIS A 1 98 ? 4.817 7.755 7.065 1.00 97.56 98 HIS A CA 1
ATOM 791 C C . HIS A 1 98 ? 5.570 7.167 5.870 1.00 97.56 98 HIS A C 1
ATOM 793 O O . HIS A 1 98 ? 6.118 7.918 5.064 1.00 97.56 98 HIS A O 1
ATOM 799 N N . ALA A 1 99 ? 5.560 5.845 5.702 1.00 94.44 99 ALA A N 1
ATOM 800 C CA . ALA A 1 99 ? 6.203 5.191 4.572 1.00 94.44 99 ALA A CA 1
ATOM 801 C C . ALA A 1 99 ? 5.535 5.562 3.239 1.00 94.44 99 ALA A C 1
ATOM 803 O O . ALA A 1 99 ? 6.235 5.841 2.267 1.00 94.44 99 ALA A O 1
ATOM 804 N N . ASN A 1 100 ? 4.200 5.640 3.187 1.00 92.56 100 ASN A N 1
ATOM 805 C CA . ASN A 1 100 ? 3.495 6.069 1.976 1.00 92.56 100 ASN A CA 1
ATOM 806 C C . ASN A 1 100 ? 3.694 7.566 1.693 1.00 92.56 100 ASN A C 1
ATOM 808 O O . ASN A 1 100 ? 3.883 7.940 0.537 1.00 92.56 100 ASN A O 1
ATOM 812 N N . VAL A 1 101 ? 3.734 8.418 2.725 1.00 96.31 101 VAL A N 1
ATOM 813 C CA . VAL A 1 101 ? 4.081 9.843 2.574 1.00 96.31 101 VAL A CA 1
ATOM 814 C C . VAL A 1 101 ? 5.500 10.002 2.023 1.00 96.31 101 VAL A C 1
ATOM 816 O O . VAL A 1 101 ? 5.702 10.759 1.072 1.00 96.31 101 VAL A O 1
ATOM 819 N N . ALA A 1 102 ? 6.476 9.270 2.564 1.00 95.44 102 ALA A N 1
ATOM 820 C CA . ALA A 1 102 ? 7.854 9.291 2.082 1.00 95.44 102 ALA A CA 1
ATOM 821 C C . ALA A 1 102 ? 7.953 8.793 0.632 1.00 95.44 102 ALA A C 1
ATOM 823 O O . ALA A 1 102 ? 8.568 9.458 -0.202 1.00 95.44 102 ALA A O 1
ATOM 824 N N . HIS A 1 103 ? 7.293 7.675 0.310 1.00 89.31 103 HIS A N 1
ATOM 825 C CA . HIS A 1 103 ? 7.233 7.133 -1.048 1.00 89.31 103 HIS A CA 1
ATOM 826 C C . HIS A 1 103 ? 6.649 8.166 -2.018 1.00 89.31 103 HIS A C 1
ATOM 828 O O . HIS A 1 103 ? 7.290 8.515 -3.010 1.00 89.31 103 HIS A O 1
ATOM 834 N N . PHE A 1 104 ? 5.454 8.690 -1.735 1.00 88.94 104 PHE A N 1
ATOM 835 C CA . PHE A 1 104 ? 4.786 9.672 -2.589 1.00 88.94 104 PHE A CA 1
ATOM 836 C C . PHE A 1 104 ? 5.637 10.933 -2.787 1.00 88.94 104 PHE A C 1
ATOM 838 O O . PHE A 1 104 ? 5.750 11.444 -3.905 1.00 88.94 104 PHE A O 1
ATOM 845 N N . SER A 1 105 ? 6.285 11.404 -1.718 1.00 93.25 105 SER A N 1
ATOM 846 C CA . SER A 1 105 ? 7.185 12.560 -1.766 1.00 93.25 105 SER A CA 1
ATOM 847 C C . SER A 1 105 ? 8.379 12.304 -2.685 1.00 93.25 105 SER A C 1
ATOM 849 O O . SER A 1 105 ? 8.692 13.141 -3.533 1.00 93.25 105 SER A O 1
ATOM 851 N N . LEU A 1 106 ? 9.010 11.130 -2.571 1.00 87.81 106 LEU A N 1
ATOM 852 C CA . LEU A 1 106 ? 10.127 10.735 -3.426 1.00 87.81 106 LEU A CA 1
ATOM 853 C C . LEU A 1 106 ? 9.702 10.641 -4.896 1.00 87.81 106 LEU A C 1
ATOM 855 O O . LEU A 1 106 ? 10.359 11.221 -5.759 1.00 87.81 106 LEU A O 1
ATOM 859 N N . MET A 1 107 ? 8.582 9.974 -5.185 1.00 84.31 107 MET A N 1
ATOM 860 C CA . MET A 1 107 ? 8.071 9.833 -6.553 1.00 84.31 107 MET A CA 1
ATOM 861 C C . MET A 1 107 ? 7.731 11.189 -7.177 1.00 84.31 107 MET A C 1
ATOM 863 O O . MET A 1 107 ? 8.071 11.440 -8.333 1.00 84.31 107 MET A O 1
ATOM 867 N N . THR A 1 108 ? 7.136 12.096 -6.400 1.00 85.31 108 THR A N 1
ATOM 868 C CA . THR A 1 108 ? 6.845 13.468 -6.838 1.00 85.31 108 THR A CA 1
ATOM 869 C C . THR A 1 108 ? 8.132 14.236 -7.145 1.00 85.31 108 THR A C 1
ATOM 871 O O . THR A 1 108 ? 8.249 14.840 -8.212 1.00 85.31 108 THR A O 1
ATOM 874 N N . ALA A 1 109 ? 9.132 14.174 -6.261 1.00 87.75 109 ALA A N 1
ATOM 875 C CA . ALA A 1 109 ? 10.427 14.812 -6.486 1.00 87.75 109 ALA A CA 1
ATOM 876 C C . ALA A 1 109 ? 11.117 14.265 -7.747 1.00 87.75 109 ALA A C 1
ATOM 878 O O . ALA A 1 109 ? 11.589 15.038 -8.581 1.00 87.75 109 ALA A O 1
ATOM 879 N N . MET A 1 110 ? 11.118 12.942 -7.934 1.00 80.44 110 MET A N 1
ATOM 880 C CA . MET A 1 110 ? 11.668 12.299 -9.129 1.00 80.44 110 MET A CA 1
ATOM 881 C C . MET A 1 110 ? 10.938 12.729 -10.404 1.00 80.44 110 MET A C 1
ATOM 883 O O . MET A 1 110 ? 11.597 12.992 -11.410 1.00 80.44 110 MET A O 1
ATOM 887 N N . ALA A 1 111 ? 9.607 12.837 -10.376 1.00 77.75 111 ALA A N 1
ATOM 888 C CA . ALA A 1 111 ? 8.820 13.302 -11.514 1.00 77.75 111 ALA A CA 1
ATOM 889 C C . ALA A 1 111 ? 9.177 14.747 -11.897 1.00 77.75 111 ALA A C 1
ATOM 891 O O . ALA A 1 111 ? 9.442 15.025 -13.067 1.00 77.75 111 ALA A O 1
ATOM 892 N N . VAL A 1 112 ? 9.271 15.649 -10.914 1.00 83.44 112 VAL A N 1
ATOM 893 C CA . VAL A 1 112 ? 9.653 17.054 -11.134 1.00 83.44 112 VAL A CA 1
ATOM 894 C C . VAL A 1 112 ? 11.082 17.172 -11.671 1.00 83.44 112 VAL A C 1
ATOM 896 O O . VAL A 1 112 ? 11.325 17.911 -12.625 1.00 83.44 112 VAL A O 1
ATOM 899 N N . LEU A 1 113 ? 12.037 16.434 -11.098 1.00 83.06 113 LEU A N 1
ATOM 900 C CA . LEU A 1 113 ? 13.439 16.469 -11.526 1.00 83.06 113 LEU A CA 1
ATOM 901 C C . LEU A 1 113 ? 13.636 15.876 -12.926 1.00 83.06 113 LEU A C 1
ATOM 903 O O . LEU A 1 113 ? 14.349 16.469 -13.736 1.00 83.06 113 LEU A O 1
ATOM 907 N N . LYS A 1 114 ? 12.975 14.752 -13.243 1.00 71.06 114 LYS A N 1
ATOM 908 C CA . LYS A 1 114 ? 12.991 14.180 -14.599 1.00 71.06 114 LYS A CA 1
ATOM 909 C C . LYS A 1 114 ? 12.373 15.131 -15.620 1.00 71.06 114 LYS A C 1
ATOM 911 O O . LYS A 1 114 ? 12.938 15.292 -16.697 1.00 71.06 114 LYS A O 1
ATOM 916 N N . LEU A 1 115 ? 11.263 15.789 -15.277 1.00 63.62 115 LEU A N 1
ATOM 917 C CA . LEU A 1 115 ? 10.632 16.787 -16.142 1.00 63.62 115 LEU A CA 1
ATOM 918 C C . LEU A 1 115 ? 11.582 17.961 -16.429 1.00 63.62 115 LEU A C 1
ATOM 920 O O . LEU A 1 115 ? 11.695 18.394 -17.572 1.00 63.62 115 LEU A O 1
ATOM 924 N N . LYS A 1 116 ? 12.321 18.429 -15.415 1.00 58.88 116 LYS A N 1
ATOM 925 C CA . LYS A 1 116 ? 13.333 19.488 -15.562 1.00 58.88 116 LYS A CA 1
ATOM 926 C C . LYS A 1 116 ? 14.493 19.085 -16.477 1.00 58.88 116 LYS A C 1
ATOM 928 O O . LYS A 1 116 ? 14.930 19.894 -17.285 1.00 58.88 116 LYS A O 1
ATOM 933 N N . LEU A 1 117 ? 14.981 17.850 -16.360 1.00 56.09 117 LEU A N 1
ATOM 934 C CA . LEU A 1 117 ? 16.059 17.316 -17.202 1.00 56.09 117 LEU A CA 1
ATOM 935 C C . LEU A 1 117 ? 15.643 17.199 -18.674 1.00 56.09 117 LEU A C 1
ATOM 937 O O . LEU A 1 117 ? 16.440 17.505 -19.557 1.00 56.09 117 LEU A O 1
ATOM 941 N N . LEU A 1 118 ? 14.390 16.819 -18.936 1.00 56.25 118 LEU A N 1
ATOM 942 C CA . LEU A 1 118 ? 13.842 16.743 -20.292 1.00 56.25 118 LEU A CA 1
ATOM 943 C C . LEU A 1 118 ? 13.701 18.125 -20.959 1.00 56.25 118 LEU A C 1
ATOM 945 O O . LEU A 1 118 ? 13.788 18.207 -22.173 1.00 56.25 118 LEU A O 1
ATOM 949 N N . TYR A 1 119 ? 13.528 19.198 -20.180 1.00 47.78 119 TYR A N 1
ATOM 950 C CA . TYR A 1 119 ? 13.373 20.577 -20.674 1.00 47.78 119 TYR A CA 1
ATOM 951 C C . TYR A 1 119 ? 14.707 21.317 -20.912 1.00 47.78 119 TYR A C 1
ATOM 953 O O . TYR A 1 119 ? 14.711 22.408 -21.463 1.00 47.78 119 TYR A O 1
ATOM 961 N N . ILE A 1 120 ? 15.838 20.777 -20.440 1.00 53.38 120 ILE A N 1
ATOM 962 C CA . ILE A 1 120 ? 17.181 21.375 -20.617 1.00 53.38 120 ILE A CA 1
ATOM 963 C C . ILE A 1 120 ? 17.924 20.745 -21.810 1.00 53.38 120 ILE A C 1
ATOM 965 O O . ILE A 1 120 ? 18.859 21.337 -22.343 1.00 53.38 120 ILE A O 1
ATOM 969 N N . LEU A 1 121 ? 17.528 19.537 -22.218 1.00 48.91 121 LEU A N 1
ATOM 970 C CA . LEU A 1 121 ? 18.186 18.747 -23.266 1.00 48.91 121 LEU A CA 1
ATOM 971 C C . LEU A 1 121 ? 17.468 18.798 -24.630 1.00 48.91 121 LEU A C 1
ATOM 973 O O . LEU A 1 121 ? 17.918 18.134 -25.564 1.00 48.91 121 LEU A O 1
ATOM 977 N N . PHE A 1 122 ? 16.395 19.583 -24.745 1.00 43.03 122 PHE A N 1
ATOM 978 C CA . PHE A 1 122 ? 15.642 19.886 -25.968 1.00 43.03 122 PHE A CA 1
ATOM 979 C C . PHE A 1 122 ? 15.233 21.360 -25.962 1.00 43.03 122 PHE A C 1
ATOM 981 O O . PHE A 1 122 ? 15.022 21.904 -27.067 1.00 43.03 122 PHE A O 1
#

Sequence (122 aa):
MPRPIEPSLRGNVQYQRLQASIKLFGAMLLVFFTVAFTAAVLRLPLPRVLELLTRWGPGGAEQYEEMISIIYIVWGYFLLRAADSPFDHELFLDFSLHANVAHFSLMTAMAVLKLKLLYILF